Protein AF-A0A2K3JTA3-F1 (afdb_monomer_lite)

InterPro domains:
  IPR001944 Glycoside hydrolase, family 35 [PTHR23421] (8-115)
  IPR008979 Galactose-binding-like domain superfamily [SSF49785] (2-108)
  IPR048913 Beta-galactosidase, galactose-binding domain [PF21467] (1-81)

pLDDT: mean 90.56, std 17.49, range [34.66, 98.75]

Organism: Trifolium pratense (NCBI:txid57577)

Structure (mmCIF, N/CA/C/O backbone):
data_AF-A0A2K3JTA3-F1
#
_entry.id   AF-A0A2K3JTA3-F1
#
loop_
_atom_site.group_PDB
_atom_site.id
_atom_site.type_symbol
_atom_site.label_atom_id
_atom_site.label_alt_id
_atom_site.label_comp_id
_atom_site.label_asym_id
_atom_site.label_entity_id
_atom_site.label_seq_id
_atom_site.pdbx_PDB_ins_code
_atom_site.Cartn_x
_atom_site.Cartn_y
_atom_site.Cartn_z
_atom_site.occupancy
_atom_site.B_iso_or_equiv
_atom_site.auth_seq_id
_atom_site.auth_comp_id
_atom_site.auth_asym_id
_atom_site.auth_atom_id
_atom_site.pdbx_PDB_model_num
ATOM 1 N N . ALA A 1 1 ? -3.119 -4.837 16.949 1.00 93.38 1 ALA A N 1
ATOM 2 C CA . ALA A 1 1 ? -2.874 -3.510 17.560 1.00 93.38 1 ALA A CA 1
ATOM 3 C C . ALA A 1 1 ? -4.111 -2.636 17.387 1.00 93.38 1 ALA A C 1
ATOM 5 O O . ALA A 1 1 ? -4.857 -2.878 16.445 1.00 93.38 1 ALA A O 1
ATOM 6 N N . TYR A 1 2 ? -4.324 -1.647 18.257 1.00 97.81 2 TYR A N 1
ATOM 7 C CA . TYR A 1 2 ? -5.407 -0.670 18.107 1.00 97.81 2 TYR A CA 1
ATOM 8 C C . TYR A 1 2 ? -4.848 0.721 17.805 1.00 97.81 2 TYR A C 1
ATOM 10 O O . TYR A 1 2 ? -3.807 1.086 18.349 1.00 97.81 2 TYR A O 1
ATOM 18 N N . PHE A 1 3 ? -5.512 1.485 16.933 1.00 97.88 3 PHE A N 1
ATOM 19 C CA . PHE A 1 3 ? -5.071 2.830 16.547 1.00 97.88 3 PHE A CA 1
ATOM 20 C C . PHE A 1 3 ? -6.238 3.783 16.249 1.00 97.88 3 PHE A C 1
ATOM 22 O O . PHE A 1 3 ? -7.348 3.365 15.905 1.00 97.88 3 PHE A O 1
ATOM 29 N N . ASN A 1 4 ? -5.971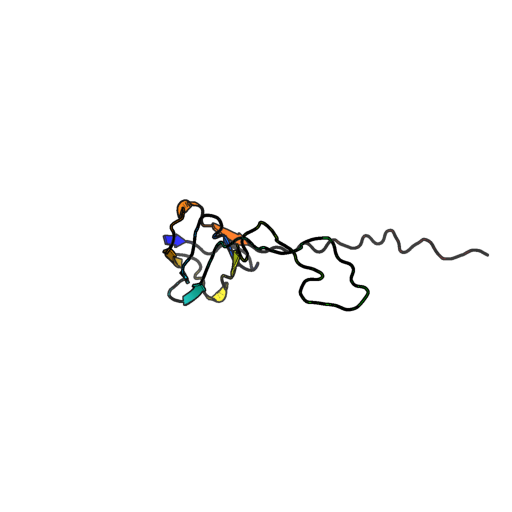 5.086 16.352 1.00 98.38 4 ASN A N 1
ATOM 30 C CA . ASN A 1 4 ? -6.915 6.140 15.977 1.00 98.38 4 ASN A CA 1
ATOM 31 C C . ASN A 1 4 ? -6.701 6.554 14.519 1.00 98.38 4 ASN A C 1
ATOM 33 O O . ASN A 1 4 ? -5.569 6.550 14.031 1.00 98.38 4 ASN A O 1
ATOM 37 N N . ALA A 1 5 ? -7.778 6.911 13.820 1.00 98.31 5 ALA A N 1
ATOM 38 C CA . ALA A 1 5 ? -7.668 7.352 12.437 1.00 98.31 5 ALA A CA 1
ATOM 39 C C . ALA A 1 5 ? -6.880 8.675 12.356 1.00 98.31 5 ALA A C 1
ATOM 41 O O . ALA A 1 5 ? -7.161 9.597 13.124 1.00 98.31 5 ALA A O 1
ATOM 42 N N . PRO A 1 6 ? -5.919 8.816 11.425 1.00 97.75 6 PRO A N 1
ATOM 43 C CA . PRO A 1 6 ? -5.261 10.094 11.200 1.00 97.75 6 PRO A CA 1
ATOM 44 C C . PRO A 1 6 ? -6.256 11.139 10.695 1.00 97.75 6 PRO A C 1
ATOM 46 O O . PRO A 1 6 ? -7.069 10.851 9.812 1.00 97.75 6 PRO A O 1
ATOM 49 N N . ASN A 1 7 ? -6.119 12.374 11.172 1.00 96.88 7 ASN A N 1
ATOM 50 C CA . ASN A 1 7 ? -6.902 13.515 10.692 1.00 96.88 7 ASN A CA 1
ATOM 51 C C . ASN A 1 7 ? -6.727 13.749 9.177 1.00 96.88 7 ASN A C 1
ATOM 53 O O . ASN A 1 7 ? -5.777 13.253 8.560 1.00 96.88 7 ASN A O 1
ATOM 57 N N . GLY A 1 8 ? -7.599 14.565 8.584 1.00 96.12 8 GLY A N 1
ATOM 58 C CA . GLY A 1 8 ? -7.539 14.956 7.170 1.00 96.12 8 GLY A CA 1
ATOM 59 C C . GLY A 1 8 ? -8.239 13.980 6.221 1.00 96.12 8 GLY A C 1
ATOM 60 O O . GLY A 1 8 ? -8.874 13.019 6.650 1.00 96.12 8 GLY A O 1
ATOM 61 N N . ILE A 1 9 ? -8.127 14.249 4.919 1.00 96.06 9 ILE A N 1
ATOM 62 C CA . ILE A 1 9 ? -8.829 13.517 3.848 1.00 96.06 9 ILE A CA 1
ATOM 63 C C . ILE A 1 9 ? -7.880 12.778 2.898 1.00 96.06 9 ILE A C 1
ATOM 65 O O . ILE A 1 9 ? -8.325 12.065 2.003 1.00 96.06 9 ILE A O 1
ATOM 69 N N . GLU A 1 10 ? -6.568 12.921 3.086 1.00 97.81 10 GLU A N 1
ATOM 70 C CA . GLU A 1 10 ? -5.557 12.378 2.178 1.00 97.81 10 GLU A CA 1
ATOM 71 C C . GLU A 1 10 ? -5.596 10.845 2.178 1.00 97.81 10 GLU A C 1
ATOM 73 O O . GLU A 1 10 ? -5.767 10.263 3.255 1.00 97.81 10 GLU A O 1
ATOM 78 N N . PRO A 1 11 ? -5.410 10.161 1.035 1.00 98.31 11 PRO A N 1
ATOM 79 C CA . PRO A 1 11 ? -5.395 8.703 1.000 1.00 98.31 11 PRO A CA 1
ATOM 80 C C . PRO A 1 11 ? -4.358 8.122 1.963 1.00 98.31 11 PRO A C 1
ATOM 82 O O . PRO A 1 11 ? -3.264 8.668 2.119 1.00 98.31 11 PRO A O 1
ATOM 85 N N . LEU A 1 12 ? -4.701 6.997 2.587 1.00 98.56 12 LEU A N 1
ATOM 86 C CA . LEU A 1 12 ? -3.847 6.331 3.563 1.00 98.56 12 LEU A CA 1
ATOM 87 C C . LEU A 1 12 ? -3.239 5.054 2.987 1.00 98.56 12 LEU A C 1
ATOM 89 O O . LEU A 1 12 ? -3.805 4.413 2.092 1.00 98.56 12 LEU A O 1
ATOM 93 N N . ALA A 1 13 ? -2.087 4.677 3.530 1.00 98.62 13 ALA A N 1
ATOM 94 C CA . ALA A 1 13 ? -1.482 3.375 3.311 1.00 98.62 13 ALA A CA 1
ATOM 95 C C . ALA A 1 13 ? -0.682 2.922 4.537 1.00 98.62 13 ALA A C 1
ATOM 97 O O . ALA A 1 13 ? -0.185 3.752 5.294 1.00 98.62 13 ALA A O 1
ATOM 98 N N . LEU A 1 14 ? -0.531 1.613 4.716 1.00 98.38 14 LEU A N 1
ATOM 99 C CA . LEU A 1 14 ? 0.426 1.030 5.651 1.00 98.38 14 LEU A CA 1
ATOM 100 C C . LEU A 1 14 ? 1.799 0.939 4.986 1.00 98.38 14 LEU A C 1
ATOM 102 O O . LEU A 1 14 ? 1.916 0.369 3.902 1.00 98.38 14 LEU A O 1
ATOM 106 N N . ASP A 1 15 ? 2.826 1.477 5.635 1.00 98.38 15 ASP A N 1
ATOM 107 C CA . ASP A 1 15 ? 4.221 1.198 5.313 1.00 98.38 15 ASP A CA 1
ATOM 108 C C . ASP A 1 15 ? 4.627 -0.123 5.971 1.00 98.38 15 ASP A C 1
ATOM 110 O O . ASP A 1 15 ? 4.723 -0.218 7.196 1.00 98.38 15 ASP A O 1
ATOM 114 N N . MET A 1 16 ? 4.845 -1.140 5.138 1.00 98.19 16 MET A N 1
ATOM 115 C CA . MET A 1 16 ? 5.195 -2.496 5.567 1.00 98.19 16 MET A CA 1
ATOM 116 C C . MET A 1 16 ? 6.679 -2.813 5.324 1.00 98.19 16 MET A C 1
ATOM 118 O O . MET A 1 16 ? 7.063 -3.977 5.348 1.00 98.19 16 MET A O 1
ATOM 122 N N . SER A 1 17 ? 7.528 -1.802 5.093 1.00 97.38 17 SER A N 1
ATOM 123 C CA . SER A 1 17 ? 8.959 -1.987 4.772 1.00 97.38 17 SER A CA 1
ATOM 124 C C . SER A 1 17 ? 9.777 -2.742 5.823 1.00 97.38 17 SER A C 1
ATOM 126 O O . SER A 1 17 ? 10.854 -3.239 5.505 1.00 97.38 17 SER A O 1
ATOM 128 N N . SER A 1 18 ? 9.295 -2.834 7.063 1.00 97.69 18 SER A N 1
ATOM 129 C CA . SER A 1 18 ? 9.931 -3.606 8.135 1.00 97.69 18 SER A CA 1
ATOM 130 C C . SER A 1 18 ? 9.481 -5.067 8.219 1.00 97.69 18 SER A C 1
ATOM 132 O O . SER A 1 18 ? 9.905 -5.771 9.137 1.00 97.69 18 SER A O 1
ATOM 134 N N . MET A 1 19 ? 8.600 -5.500 7.319 1.00 98.38 19 MET A N 1
ATOM 135 C CA . MET A 1 19 ? 7.932 -6.801 7.336 1.00 98.38 19 MET A CA 1
ATOM 136 C C . MET A 1 19 ? 8.416 -7.691 6.180 1.00 98.38 19 MET A C 1
ATOM 138 O O . MET A 1 19 ? 9.177 -7.246 5.324 1.00 98.38 19 MET A O 1
ATOM 142 N N . GLY A 1 20 ? 8.000 -8.956 6.155 1.00 98.25 20 GLY A N 1
ATOM 143 C CA . GLY A 1 20 ? 8.402 -9.938 5.148 1.00 98.25 20 GLY A CA 1
ATOM 144 C C . GLY A 1 20 ? 7.309 -10.186 4.112 1.00 98.25 20 GLY A C 1
ATOM 145 O O . GLY A 1 20 ? 7.276 -9.570 3.041 1.00 98.25 20 GLY A O 1
ATOM 146 N N . LYS A 1 21 ? 6.408 -11.118 4.421 1.00 98.62 21 LYS A N 1
ATOM 147 C CA . LYS A 1 21 ? 5.299 -11.545 3.555 1.00 98.62 21 LYS A CA 1
ATOM 148 C C . LYS A 1 21 ? 4.111 -11.921 4.414 1.00 98.62 21 LYS A C 1
ATOM 150 O O . LYS A 1 21 ? 4.281 -12.529 5.461 1.00 98.62 21 LYS A O 1
ATOM 155 N N . GLY A 1 22 ? 2.904 -11.650 3.944 1.00 98.50 22 GLY A N 1
ATOM 156 C CA . GLY A 1 22 ? 1.731 -12.137 4.645 1.00 98.50 22 GLY A CA 1
ATOM 157 C C . GLY A 1 22 ? 0.453 -11.441 4.236 1.00 98.50 22 GLY A C 1
ATOM 158 O O . GLY A 1 22 ? 0.254 -11.128 3.062 1.00 98.50 22 GLY A O 1
ATOM 159 N N . GLN A 1 23 ? -0.434 -11.231 5.204 1.00 98.75 23 GLN A N 1
ATOM 160 C CA . GLN A 1 23 ? -1.752 -10.638 4.995 1.00 98.75 23 GLN A CA 1
ATOM 161 C C . GLN A 1 23 ? -2.081 -9.630 6.093 1.00 98.75 23 GLN A C 1
ATOM 163 O O . GLN A 1 23 ? -1.647 -9.775 7.237 1.00 98.75 23 GLN A O 1
ATOM 168 N N . VAL A 1 24 ? -2.858 -8.608 5.734 1.00 98.56 24 VAL A N 1
ATOM 169 C CA . VAL A 1 24 ? -3.264 -7.547 6.661 1.00 98.56 24 VAL A CA 1
ATOM 170 C C . VAL A 1 24 ? -4.773 -7.350 6.635 1.00 98.56 24 VAL A C 1
ATOM 172 O O . VAL A 1 24 ? -5.400 -7.378 5.573 1.00 98.56 24 VAL A O 1
ATOM 175 N N . TRP A 1 25 ? -5.340 -7.089 7.811 1.00 98.75 25 TRP A N 1
ATOM 176 C CA . TRP A 1 25 ? -6.737 -6.719 7.994 1.00 98.75 25 TRP A CA 1
ATOM 177 C C . TRP A 1 25 ? -6.867 -5.477 8.865 1.00 98.75 25 TRP A C 1
ATOM 179 O O . TRP A 1 25 ? -6.131 -5.303 9.840 1.00 98.75 25 TRP A O 1
ATOM 189 N N . ILE A 1 26 ? -7.863 -4.654 8.548 1.00 98.62 26 ILE A N 1
ATOM 190 C CA . ILE A 1 26 ? -8.303 -3.540 9.385 1.00 98.62 26 ILE A CA 1
ATOM 191 C C . ILE A 1 26 ? -9.793 -3.706 9.658 1.00 98.62 26 ILE A C 1
ATOM 193 O O . ILE A 1 26 ? -10.584 -3.830 8.728 1.00 98.62 26 ILE A O 1
ATOM 197 N N . ASN A 1 27 ? -10.182 -3.716 10.935 1.00 98.50 27 ASN A N 1
ATOM 198 C CA . ASN A 1 27 ? -11.578 -3.867 11.362 1.00 98.50 27 ASN A CA 1
ATOM 199 C C . ASN A 1 27 ? -12.279 -5.092 10.732 1.00 98.50 27 ASN A C 1
ATOM 201 O O . ASN A 1 27 ? -13.445 -5.023 10.352 1.00 98.50 27 ASN A O 1
ATOM 205 N N . GLY A 1 28 ? -11.550 -6.204 10.587 1.00 98.31 28 GLY A N 1
ATOM 206 C CA . GLY A 1 28 ? -12.040 -7.439 9.959 1.00 98.31 28 GLY A CA 1
ATOM 207 C C . GLY A 1 28 ? -12.045 -7.430 8.425 1.00 98.31 28 GLY A C 1
ATOM 208 O O . GLY A 1 28 ? -12.231 -8.481 7.819 1.00 98.31 28 GLY A O 1
ATOM 209 N N . GLN A 1 29 ? -11.787 -6.290 7.780 1.00 98.56 29 GLN A N 1
ATOM 210 C CA . GLN A 1 29 ? -11.724 -6.180 6.323 1.00 98.56 29 GLN A CA 1
ATOM 211 C C . GLN A 1 29 ? -10.302 -6.436 5.827 1.00 98.56 29 GLN A C 1
ATOM 213 O O . GLN A 1 29 ? -9.341 -5.872 6.355 1.00 98.56 29 GLN A O 1
ATOM 218 N N . SER A 1 30 ? -10.158 -7.302 4.822 1.00 98.38 30 SER A N 1
ATOM 219 C CA . SER A 1 30 ? -8.846 -7.648 4.272 1.00 98.38 30 SER A CA 1
ATOM 220 C C . SER A 1 30 ? -8.309 -6.521 3.392 1.00 98.38 30 SER A C 1
ATOM 222 O O . SER A 1 30 ? -8.943 -6.139 2.412 1.00 98.38 30 SER A O 1
ATOM 224 N N . ILE A 1 31 ? -7.119 -6.020 3.727 1.00 98.00 31 ILE A N 1
ATOM 225 C CA . ILE A 1 31 ? -6.335 -5.109 2.876 1.00 98.00 31 ILE A CA 1
ATOM 226 C C . ILE A 1 31 ? -5.665 -5.895 1.739 1.00 98.00 31 ILE A C 1
ATOM 228 O O . ILE A 1 31 ? -5.413 -5.356 0.663 1.00 98.00 31 ILE A O 1
ATOM 232 N N . GLY A 1 32 ? -5.404 -7.184 1.971 1.00 98.12 32 GLY A N 1
ATOM 233 C CA . GLY A 1 32 ? -4.831 -8.110 1.003 1.00 98.12 32 GLY A CA 1
ATOM 234 C C . GLY A 1 32 ? -3.467 -8.653 1.419 1.00 98.12 32 GLY A C 1
ATOM 235 O O . GLY A 1 32 ? -3.041 -8.546 2.573 1.00 98.12 32 GLY A O 1
ATOM 236 N N . ARG A 1 33 ? -2.793 -9.279 0.447 1.00 98.50 33 ARG A N 1
ATOM 237 C CA . ARG A 1 33 ? -1.454 -9.853 0.619 1.00 98.50 33 ARG A CA 1
ATOM 238 C C . ARG A 1 33 ? -0.385 -8.772 0.505 1.00 98.50 33 ARG A C 1
ATOM 240 O O . ARG A 1 33 ? -0.435 -7.966 -0.422 1.00 98.50 33 ARG A O 1
ATOM 247 N N . TYR A 1 34 ? 0.609 -8.820 1.386 1.00 98.25 34 TYR A N 1
ATOM 248 C CA . TYR A 1 34 ? 1.838 -8.041 1.260 1.00 98.25 34 TYR A CA 1
ATOM 249 C C . TYR A 1 34 ? 3.049 -8.935 1.027 1.00 98.25 34 TYR A C 1
ATOM 251 O O . TYR A 1 34 ? 3.066 -10.094 1.444 1.00 98.25 34 TYR A O 1
ATOM 259 N N . TRP A 1 35 ? 4.065 -8.385 0.362 1.00 98.06 35 TRP A N 1
ATOM 260 C CA . TRP A 1 35 ? 5.335 -9.062 0.149 1.00 98.06 35 TRP A CA 1
ATOM 261 C C . TRP A 1 35 ? 6.454 -8.072 -0.195 1.00 98.06 35 TRP A C 1
ATOM 263 O O . TRP A 1 35 ? 6.424 -7.427 -1.241 1.00 98.06 35 TRP A O 1
ATOM 273 N N . MET A 1 36 ? 7.473 -7.986 0.662 1.00 97.25 36 MET A N 1
ATOM 274 C CA . MET A 1 36 ? 8.636 -7.104 0.497 1.00 97.25 36 MET A CA 1
ATOM 275 C C . MET A 1 36 ? 9.707 -7.673 -0.457 1.00 97.25 36 MET A C 1
ATOM 277 O O . MET A 1 36 ? 10.904 -7.557 -0.204 1.00 97.25 36 MET A O 1
ATOM 281 N N . VAL A 1 37 ? 9.310 -8.298 -1.574 1.00 97.06 37 VAL A N 1
ATOM 282 C CA . VAL A 1 37 ? 10.276 -8.727 -2.608 1.00 97.06 37 VAL A CA 1
ATOM 283 C C . VAL A 1 37 ? 10.817 -7.508 -3.326 1.00 97.06 37 VAL A C 1
ATOM 285 O O . VAL A 1 37 ? 10.044 -6.641 -3.720 1.00 97.06 37 VAL A O 1
ATOM 288 N N . TYR A 1 38 ? 12.125 -7.469 -3.556 1.00 96.62 38 TYR A N 1
ATOM 289 C CA . TYR A 1 38 ? 12.781 -6.374 -4.258 1.00 96.62 38 TYR A CA 1
ATOM 290 C C . TYR A 1 38 ? 12.580 -6.486 -5.772 1.00 96.62 38 TYR A C 1
ATOM 292 O O . TYR A 1 38 ? 12.799 -7.544 -6.368 1.00 96.62 38 TYR A O 1
ATOM 300 N N . ALA A 1 39 ? 12.174 -5.383 -6.398 1.00 96.75 39 ALA A N 1
ATOM 301 C CA . ALA A 1 39 ? 11.941 -5.311 -7.829 1.00 96.75 39 ALA A CA 1
ATOM 302 C C . ALA A 1 39 ? 13.259 -5.446 -8.600 1.00 96.75 39 ALA A C 1
ATOM 304 O O . ALA A 1 39 ? 14.236 -4.736 -8.342 1.00 96.75 39 ALA A O 1
ATOM 305 N N . LYS A 1 40 ? 13.257 -6.352 -9.578 1.00 95.69 40 LYS A N 1
ATOM 306 C CA . LYS A 1 40 ? 14.333 -6.545 -10.552 1.00 95.69 40 LYS A CA 1
ATOM 307 C C . LYS A 1 40 ? 13.866 -6.024 -11.906 1.00 95.69 40 LYS A C 1
ATOM 309 O O . LYS A 1 40 ? 12.693 -6.165 -12.245 1.00 95.69 40 LYS A O 1
ATOM 314 N N . GLY A 1 41 ? 14.776 -5.455 -12.684 1.00 93.81 41 GLY A N 1
ATOM 315 C CA . GLY A 1 41 ? 14.460 -4.914 -14.001 1.00 93.81 41 GLY A CA 1
ATOM 316 C C . GLY A 1 41 ? 15.496 -3.901 -14.456 1.00 93.81 41 GLY A C 1
ATOM 317 O O . GLY A 1 41 ? 16.576 -3.803 -13.873 1.00 93.81 41 GLY A O 1
ATOM 318 N N . ASN A 1 42 ? 15.139 -3.141 -15.487 1.00 93.88 42 ASN A N 1
ATOM 319 C CA . ASN A 1 42 ? 15.944 -2.037 -15.982 1.00 93.88 42 ASN A CA 1
ATOM 320 C C . ASN A 1 42 ? 15.178 -0.728 -15.765 1.00 93.88 42 ASN A C 1
ATOM 322 O O . ASN A 1 42 ? 14.266 -0.407 -16.520 1.00 93.88 42 ASN A O 1
ATOM 326 N N . CYS A 1 43 ? 15.564 0.016 -14.730 1.00 94.81 43 CYS A N 1
ATOM 327 C CA . CYS A 1 43 ? 14.951 1.295 -14.375 1.00 94.81 43 CYS A CA 1
ATOM 328 C C . CYS A 1 43 ? 15.795 2.493 -14.830 1.00 94.81 43 CYS A C 1
ATOM 330 O O . CYS A 1 43 ? 15.972 3.456 -14.084 1.00 94.81 43 CYS A O 1
ATOM 332 N N . ASN A 1 44 ? 16.349 2.420 -16.040 1.00 91.12 44 ASN A N 1
ATOM 333 C CA . ASN A 1 44 ? 16.976 3.569 -16.683 1.00 91.12 44 ASN A CA 1
ATOM 334 C C . ASN A 1 44 ? 15.928 4.640 -17.033 1.00 91.12 44 ASN A C 1
ATOM 336 O O . ASN A 1 44 ? 14.738 4.352 -17.178 1.00 91.12 44 ASN A O 1
ATOM 340 N N . GLY A 1 45 ? 16.380 5.885 -17.208 1.00 92.00 45 GLY A N 1
ATOM 341 C CA . GLY A 1 45 ? 15.527 6.958 -17.716 1.00 92.00 45 GLY A CA 1
ATOM 342 C C . GLY A 1 45 ? 14.923 6.596 -19.076 1.00 92.00 45 GLY A C 1
ATOM 343 O O . GLY A 1 45 ? 15.558 5.929 -19.893 1.00 92.00 45 GLY A O 1
ATOM 344 N N . CYS A 1 46 ? 13.693 7.042 -19.323 1.00 95.31 46 CYS A N 1
ATOM 345 C CA . CYS A 1 46 ? 12.989 6.775 -20.570 1.00 95.31 46 CYS A CA 1
ATOM 346 C C . CYS A 1 46 ? 12.439 8.063 -21.196 1.00 95.31 46 CYS A C 1
ATOM 348 O O . CYS A 1 46 ? 12.245 9.069 -20.516 1.00 95.31 46 CYS A O 1
ATOM 350 N N . ASN A 1 47 ? 12.169 8.014 -22.501 1.00 95.25 47 ASN A N 1
ATOM 351 C CA . ASN A 1 47 ? 11.535 9.095 -23.255 1.00 95.25 47 ASN A CA 1
ATOM 352 C C . ASN A 1 47 ? 10.134 8.661 -23.726 1.00 95.25 47 ASN A C 1
ATOM 354 O O . ASN A 1 47 ? 9.918 7.490 -24.060 1.00 95.25 47 ASN A O 1
ATOM 358 N N . TYR A 1 48 ? 9.192 9.608 -23.764 1.00 96.50 48 TYR A N 1
ATOM 359 C CA . TYR A 1 48 ? 7.828 9.389 -24.245 1.00 96.50 48 TYR A CA 1
ATOM 360 C C . TYR A 1 48 ? 7.778 8.978 -25.729 1.00 96.50 48 TYR A C 1
ATOM 362 O O . TYR A 1 48 ? 6.953 8.145 -26.098 1.00 96.50 48 TYR A O 1
ATOM 370 N N . ALA A 1 49 ? 8.680 9.494 -26.570 1.00 97.00 49 ALA A N 1
ATOM 371 C CA . ALA A 1 49 ? 8.699 9.250 -28.009 1.00 97.00 49 ALA A CA 1
ATOM 372 C C . ALA A 1 49 ? 9.072 7.797 -28.375 1.00 97.00 49 ALA A C 1
ATOM 374 O O . ALA A 1 49 ? 9.865 7.143 -27.691 1.00 97.00 49 ALA A O 1
ATOM 375 N N . GLY A 1 50 ? 8.523 7.301 -29.490 1.00 95.56 50 GLY A N 1
ATOM 376 C CA . GLY A 1 50 ? 8.793 5.968 -30.047 1.00 95.56 50 GLY A CA 1
ATOM 377 C C . GLY A 1 50 ? 7.987 4.826 -29.413 1.00 95.56 50 GLY A C 1
ATOM 378 O O . GLY A 1 50 ? 7.395 4.976 -28.343 1.00 95.56 50 GLY A O 1
ATOM 379 N N . THR A 1 51 ? 7.986 3.658 -30.066 1.00 96.69 51 THR A N 1
ATOM 380 C CA . THR A 1 51 ? 7.168 2.493 -29.685 1.00 96.69 51 THR A CA 1
ATOM 381 C C . THR A 1 51 ? 7.355 2.097 -28.222 1.00 96.69 51 THR A C 1
ATOM 383 O O . THR A 1 51 ? 8.475 1.945 -27.728 1.00 96.69 51 THR A O 1
ATOM 386 N N . TYR A 1 52 ? 6.241 1.914 -27.517 1.00 96.56 52 TYR A N 1
ATOM 387 C CA . TYR A 1 52 ? 6.237 1.496 -26.123 1.00 96.56 52 TYR A CA 1
ATOM 388 C C . TYR A 1 52 ? 6.320 -0.029 -25.986 1.00 96.56 52 TYR A C 1
ATOM 390 O O . TYR A 1 52 ? 5.694 -0.781 -26.732 1.00 96.56 52 TYR A O 1
ATOM 398 N N . ARG A 1 53 ? 7.070 -0.480 -24.978 1.00 94.81 53 ARG A N 1
ATOM 399 C CA . ARG A 1 53 ? 7.032 -1.843 -24.438 1.00 94.81 53 ARG A CA 1
ATOM 400 C C . ARG A 1 53 ? 6.985 -1.743 -22.919 1.00 94.81 53 ARG A C 1
ATOM 402 O O . ARG A 1 53 ? 7.515 -0.787 -22.360 1.00 94.81 53 ARG A O 1
ATOM 409 N N . GLN A 1 54 ? 6.423 -2.750 -22.255 1.00 95.25 54 GLN A N 1
ATOM 410 C CA . GLN A 1 54 ? 6.241 -2.762 -20.796 1.00 95.25 54 GLN A CA 1
ATOM 411 C C . GLN A 1 54 ? 7.530 -2.449 -20.010 1.00 95.25 54 GLN A C 1
ATOM 413 O O . GLN A 1 54 ? 7.483 -1.784 -18.980 1.00 95.25 54 GLN A O 1
ATOM 418 N N . ALA A 1 55 ? 8.690 -2.883 -20.511 1.00 94.44 55 ALA A N 1
ATOM 419 C CA . ALA A 1 55 ? 9.983 -2.656 -19.866 1.00 94.44 55 ALA A CA 1
ATOM 420 C C . ALA A 1 55 ? 10.603 -1.263 -20.126 1.00 94.44 55 ALA A C 1
ATOM 422 O O . ALA A 1 55 ? 11.640 -0.958 -19.552 1.00 94.44 55 ALA A O 1
ATOM 423 N N . LYS A 1 56 ? 10.012 -0.416 -20.984 1.00 95.31 56 LYS A N 1
ATOM 424 C CA . LYS A 1 56 ? 10.629 0.845 -21.449 1.00 95.31 56 LYS A CA 1
ATOM 425 C C . LYS A 1 56 ? 10.824 1.873 -20.332 1.00 95.31 56 LYS A C 1
ATOM 427 O O . LYS A 1 56 ? 11.815 2.587 -20.339 1.00 95.31 56 LYS A O 1
ATOM 432 N N . CYS A 1 57 ? 9.860 1.972 -19.421 1.00 96.19 57 CYS A N 1
ATOM 433 C CA . CYS A 1 57 ? 9.794 3.015 -18.395 1.00 96.19 57 CYS A CA 1
ATOM 434 C C . CYS A 1 57 ? 9.540 2.399 -17.014 1.00 96.19 57 CYS A C 1
ATOM 436 O O . CYS A 1 57 ? 8.560 2.733 -16.347 1.00 96.19 57 CYS A O 1
ATOM 438 N N . GLN A 1 58 ? 10.365 1.431 -16.613 1.00 96.00 58 GLN A N 1
ATOM 439 C CA . GLN A 1 58 ? 10.259 0.835 -15.282 1.00 96.00 58 GLN A CA 1
ATOM 440 C C . GLN A 1 58 ? 10.848 1.776 -14.228 1.00 96.00 58 GLN A C 1
ATOM 442 O O . GLN A 1 58 ? 11.814 2.490 -14.481 1.00 96.00 58 GLN A O 1
ATOM 447 N N . ILE A 1 59 ? 10.274 1.754 -13.028 1.00 96.00 59 ILE A N 1
ATOM 448 C CA . ILE A 1 59 ? 10.755 2.507 -11.867 1.00 96.00 59 ILE A CA 1
ATOM 449 C C . ILE A 1 59 ? 10.783 1.596 -10.638 1.00 96.00 59 ILE A C 1
ATOM 451 O O . ILE A 1 59 ? 10.113 0.566 -10.607 1.00 96.00 59 ILE A O 1
ATOM 455 N N . GLY A 1 60 ? 11.547 1.984 -9.615 1.00 94.94 60 GLY A N 1
ATOM 456 C CA . GLY A 1 60 ? 11.562 1.283 -8.326 1.00 94.94 60 GLY A CA 1
ATOM 457 C C . GLY A 1 60 ? 12.438 0.026 -8.265 1.00 94.94 60 GLY A C 1
ATOM 458 O O . GLY A 1 60 ? 12.298 -0.756 -7.329 1.00 94.94 60 GLY A O 1
ATOM 459 N N . CYS A 1 61 ? 13.351 -0.186 -9.217 1.00 96.69 61 CYS A N 1
ATOM 460 C CA . CYS A 1 61 ? 14.334 -1.272 -9.143 1.00 96.69 61 CYS A CA 1
ATOM 461 C C . CYS A 1 61 ? 15.174 -1.163 -7.860 1.00 96.69 61 CYS A C 1
ATOM 463 O O . CYS A 1 61 ? 15.542 -0.066 -7.440 1.00 96.69 61 CYS A O 1
ATOM 465 N N . GLY A 1 62 ? 15.479 -2.302 -7.233 1.00 96.69 62 GLY A N 1
ATOM 466 C CA . GLY A 1 62 ? 16.220 -2.336 -5.967 1.00 96.69 62 GLY A CA 1
ATOM 467 C C . GLY A 1 62 ? 15.423 -1.846 -4.751 1.00 96.69 62 GLY A C 1
ATOM 468 O O . GLY A 1 62 ? 15.991 -1.715 -3.672 1.00 96.69 62 GLY A O 1
ATOM 469 N N . GLN A 1 63 ? 14.121 -1.594 -4.905 1.00 96.94 63 GLN A N 1
ATOM 470 C CA . GLN A 1 63 ? 13.184 -1.310 -3.817 1.00 96.94 63 GLN A CA 1
ATOM 471 C C . GLN A 1 63 ? 12.147 -2.434 -3.713 1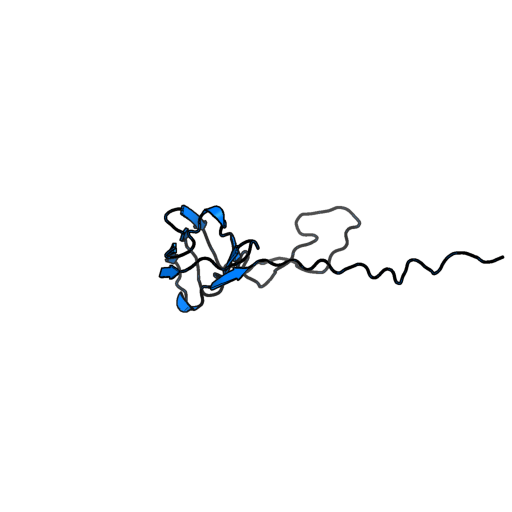.00 96.94 63 GLN A C 1
ATOM 473 O O . GLN A 1 63 ? 11.971 -3.181 -4.681 1.00 96.94 63 GLN A O 1
ATOM 478 N N . PRO A 1 64 ? 11.425 -2.567 -2.585 1.00 97.06 64 PRO A N 1
ATOM 479 C CA . PRO A 1 64 ? 10.278 -3.462 -2.511 1.00 97.06 64 PRO A CA 1
ATOM 480 C C . PRO A 1 64 ? 9.283 -3.186 -3.648 1.00 97.06 64 PRO A C 1
ATOM 482 O O . PRO A 1 64 ? 8.879 -2.044 -3.862 1.00 97.06 64 PRO A O 1
ATOM 485 N N . THR A 1 65 ? 8.876 -4.242 -4.353 1.00 96.81 65 THR A N 1
ATOM 486 C CA . THR A 1 65 ? 7.893 -4.233 -5.454 1.00 96.81 65 THR A CA 1
ATOM 487 C C . THR A 1 65 ? 6.612 -3.498 -5.076 1.00 96.81 65 THR A C 1
ATOM 489 O O . THR A 1 65 ? 6.032 -2.796 -5.900 1.00 96.81 65 THR A O 1
ATOM 492 N N . GLN A 1 66 ? 6.210 -3.602 -3.810 1.00 98.06 66 GLN A N 1
ATOM 493 C CA . GLN A 1 66 ? 5.198 -2.759 -3.204 1.00 98.06 66 GLN A CA 1
ATOM 494 C C . GLN A 1 66 ? 5.536 -2.561 -1.728 1.00 98.06 66 GLN A C 1
ATOM 496 O O . GLN A 1 66 ? 5.526 -3.517 -0.969 1.00 98.06 66 GLN A O 1
ATOM 501 N N . ARG A 1 67 ? 5.821 -1.322 -1.315 1.00 97.56 67 ARG A N 1
ATOM 502 C CA . ARG A 1 67 ? 6.076 -0.969 0.096 1.00 97.56 67 ARG A CA 1
ATOM 503 C C . ARG A 1 67 ? 4.809 -0.556 0.847 1.00 97.56 67 ARG A C 1
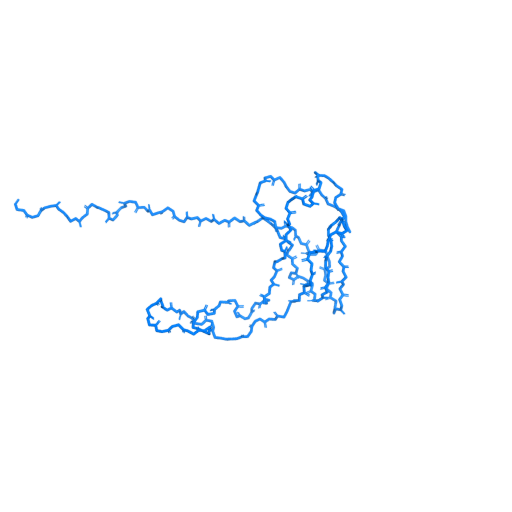ATOM 505 O O . ARG A 1 67 ? 4.659 -0.860 2.030 1.00 97.56 67 ARG A O 1
ATOM 512 N N . TRP A 1 68 ? 3.926 0.164 0.156 1.00 98.44 68 TRP A N 1
ATOM 513 C CA . TRP A 1 68 ? 2.735 0.777 0.735 1.00 98.44 68 TRP A CA 1
ATOM 514 C C . TRP A 1 68 ? 1.465 0.027 0.332 1.00 98.44 68 TRP A C 1
ATOM 516 O O . TRP A 1 68 ? 1.217 -0.202 -0.856 1.00 98.44 68 TRP A O 1
ATOM 526 N N . TYR A 1 69 ? 0.637 -0.307 1.318 1.00 98.50 69 TYR A N 1
ATOM 527 C CA . TYR A 1 69 ? -0.632 -1.014 1.120 1.00 98.50 69 TYR A CA 1
ATOM 528 C C . TYR A 1 69 ? -1.793 -0.101 1.457 1.00 98.50 69 TYR A C 1
ATOM 530 O O . TYR A 1 69 ? -1.889 0.392 2.577 1.00 98.50 69 TYR A O 1
ATOM 538 N N . HIS A 1 70 ? -2.644 0.162 0.469 1.00 98.56 70 HIS A N 1
ATOM 539 C CA . HIS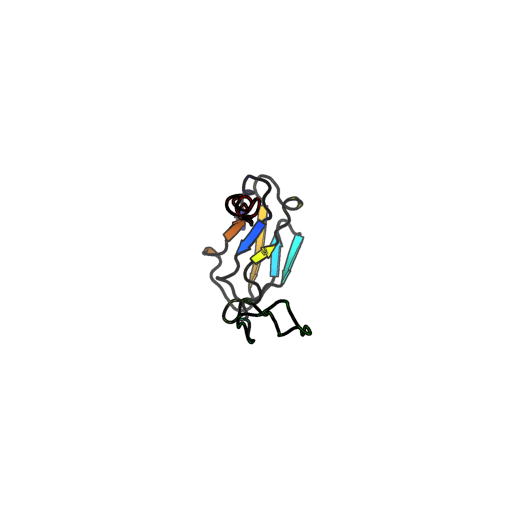 A 1 70 ? -3.713 1.143 0.584 1.00 98.56 70 HIS A CA 1
ATOM 540 C C . HIS A 1 70 ? -4.693 0.802 1.715 1.00 98.56 70 HIS A C 1
ATOM 542 O O . HIS A 1 70 ? -5.146 -0.331 1.825 1.00 98.56 70 HIS A O 1
ATOM 548 N N . VAL A 1 71 ? -5.042 1.810 2.519 1.00 98.62 71 VAL A N 1
ATOM 549 C CA . VAL A 1 71 ? -6.077 1.736 3.554 1.00 98.62 71 VAL A CA 1
ATOM 550 C C . VAL A 1 71 ? -7.218 2.680 3.170 1.00 98.62 71 VAL A C 1
ATOM 552 O O . VAL A 1 71 ? -7.041 3.904 3.231 1.00 98.62 71 VAL A O 1
ATOM 555 N N . PRO A 1 72 ? -8.395 2.157 2.787 1.00 98.38 72 PRO A N 1
ATOM 556 C CA . PRO A 1 72 ? -9.561 2.988 2.521 1.00 98.38 72 PRO A CA 1
ATOM 557 C C . PRO A 1 72 ? -10.013 3.714 3.790 1.00 98.38 72 PRO A C 1
ATOM 559 O O . PRO A 1 72 ? -10.264 3.094 4.823 1.00 98.38 72 PRO A O 1
ATOM 562 N N . ARG A 1 73 ? -10.159 5.043 3.725 1.00 98.06 73 ARG A N 1
ATOM 563 C CA . ARG A 1 73 ? -10.607 5.834 4.886 1.00 98.06 73 ARG A CA 1
ATOM 564 C C . ARG A 1 73 ? -11.994 5.432 5.378 1.00 98.06 73 ARG A C 1
ATOM 566 O O . ARG A 1 73 ? -12.231 5.467 6.578 1.00 98.06 73 ARG A O 1
ATOM 573 N N . SER A 1 74 ? -12.874 5.008 4.475 1.00 98.19 74 SER A N 1
ATOM 574 C CA . SER A 1 74 ? -14.224 4.536 4.801 1.00 98.19 74 SER A CA 1
ATOM 575 C C . SER A 1 74 ? -14.246 3.276 5.672 1.00 98.19 74 SER A C 1
ATOM 577 O O . SER A 1 74 ? -15.284 2.958 6.243 1.00 98.19 74 SER A O 1
ATOM 579 N N . TRP A 1 75 ? -13.126 2.557 5.799 1.00 98.31 75 TRP A N 1
ATOM 580 C CA . TRP A 1 75 ? -13.018 1.387 6.675 1.00 98.31 75 TRP A CA 1
ATOM 581 C C . TRP A 1 75 ? -12.630 1.760 8.111 1.00 98.31 75 TRP A C 1
ATOM 583 O O . TRP A 1 75 ? -12.654 0.900 8.995 1.00 98.31 75 TRP A O 1
ATOM 593 N N . LEU A 1 76 ? -12.253 3.021 8.354 1.00 98.56 76 LEU A N 1
ATOM 594 C CA . LEU A 1 76 ? -11.780 3.499 9.646 1.00 98.56 76 LEU A CA 1
ATOM 595 C C . LEU A 1 76 ? -12.899 4.159 10.453 1.00 98.56 76 LEU A C 1
ATOM 597 O O . LEU A 1 76 ? -13.673 4.974 9.959 1.00 98.56 76 LEU A O 1
ATOM 601 N N . LYS A 1 77 ? -12.917 3.846 11.744 1.00 98.56 77 LYS A N 1
ATOM 602 C CA . LYS A 1 77 ? -13.623 4.586 12.791 1.00 98.56 77 LYS A CA 1
ATOM 603 C C . LYS A 1 77 ? -12.714 5.717 13.297 1.00 98.56 77 LYS A C 1
ATOM 605 O O . LYS A 1 77 ? -11.494 5.603 13.154 1.00 98.56 77 LYS A O 1
ATOM 610 N N . PRO A 1 78 ? -13.243 6.774 13.942 1.00 98.31 78 PRO A N 1
ATOM 611 C CA . PRO A 1 78 ? -12.402 7.833 14.509 1.00 98.31 78 PRO A CA 1
ATOM 612 C C . PRO A 1 78 ? -11.329 7.299 15.471 1.00 98.31 78 PRO A C 1
ATOM 614 O O . PRO A 1 78 ? -10.168 7.703 15.415 1.00 98.31 78 PRO A O 1
ATOM 617 N N . THR A 1 79 ? -11.694 6.327 16.305 1.00 98.50 79 THR A N 1
ATOM 618 C CA . THR A 1 79 ? -10.812 5.704 17.296 1.00 98.50 79 THR A CA 1
ATOM 619 C C . THR A 1 79 ? -10.974 4.186 17.310 1.00 98.50 79 THR A C 1
ATOM 621 O O . THR A 1 79 ? -11.920 3.640 16.738 1.00 98.50 79 THR A O 1
ATOM 624 N N . ASN A 1 80 ? -10.045 3.504 17.983 1.00 98.31 80 ASN A N 1
ATOM 625 C CA . ASN A 1 80 ? -10.124 2.072 18.283 1.00 98.31 80 ASN A CA 1
ATOM 626 C C . ASN A 1 80 ? -10.265 1.157 17.046 1.00 98.31 80 ASN A C 1
ATOM 628 O O . ASN A 1 80 ? -11.060 0.215 17.026 1.00 98.31 80 ASN A O 1
ATOM 632 N N . ASN A 1 81 ? -9.486 1.432 15.999 1.00 98.69 81 ASN A N 1
ATOM 633 C CA . ASN A 1 81 ? -9.397 0.571 14.822 1.00 98.69 81 ASN A CA 1
ATOM 634 C C . ASN A 1 81 ? -8.475 -0.610 15.098 1.00 98.69 81 ASN A C 1
ATOM 636 O 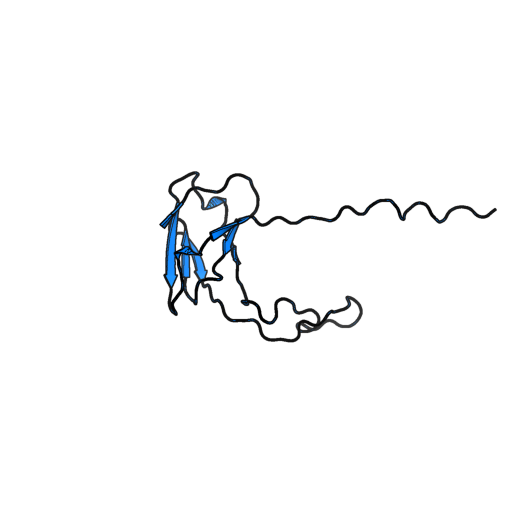O . ASN A 1 81 ? -7.341 -0.409 15.528 1.00 98.69 81 ASN A O 1
ATOM 640 N N . LEU A 1 82 ? -8.933 -1.825 14.809 1.00 98.75 82 LEU A N 1
ATOM 641 C CA . LEU A 1 82 ? -8.142 -3.038 14.977 1.00 98.75 82 LEU A CA 1
ATOM 642 C C . LEU A 1 82 ? -7.305 -3.299 13.721 1.00 98.75 82 LEU A C 1
ATOM 644 O O . LEU A 1 82 ? -7.863 -3.544 12.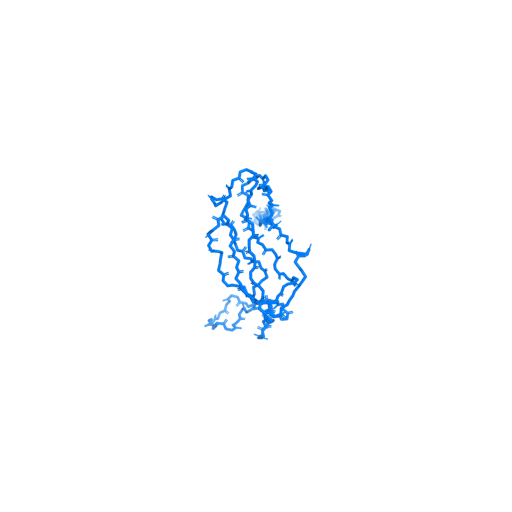655 1.00 98.75 82 LEU A O 1
ATOM 648 N N . LEU A 1 83 ? -5.981 -3.310 13.868 1.00 98.50 83 LEU A N 1
ATOM 649 C CA . LEU A 1 83 ? -5.024 -3.808 12.878 1.00 98.50 83 LEU A CA 1
ATOM 650 C C . LEU A 1 83 ? -4.590 -5.230 13.249 1.00 98.50 83 LEU A C 1
ATOM 652 O O . LEU A 1 83 ? -4.045 -5.448 14.340 1.00 98.50 83 LEU A O 1
ATOM 656 N N . VAL A 1 84 ? -4.779 -6.169 12.323 1.00 98.56 84 VAL A N 1
ATOM 657 C CA . VAL A 1 84 ? -4.284 -7.550 12.411 1.00 98.56 84 VAL A CA 1
ATOM 658 C C . VAL A 1 84 ? -3.316 -7.797 11.262 1.00 98.56 84 VAL A C 1
ATOM 660 O O . VAL A 1 84 ? -3.622 -7.482 10.113 1.00 98.56 84 VAL A O 1
ATOM 663 N N . VAL A 1 85 ? -2.156 -8.370 11.575 1.00 98.50 85 VAL A N 1
ATOM 664 C CA . VAL A 1 85 ? -1.124 -8.733 10.599 1.00 98.50 85 VAL A CA 1
ATOM 665 C C . VAL A 1 85 ? -0.764 -10.194 10.819 1.00 98.50 85 VAL A C 1
ATOM 667 O O . VAL A 1 85 ? -0.418 -10.582 11.933 1.00 98.50 85 VAL A O 1
ATOM 670 N N . PHE A 1 86 ? -0.848 -10.987 9.758 1.00 98.50 86 PHE A N 1
ATOM 671 C CA . PHE A 1 86 ? -0.242 -12.311 9.692 1.00 98.50 86 PHE A CA 1
ATOM 672 C C . PHE A 1 86 ? 1.076 -12.181 8.932 1.00 98.50 86 PHE A C 1
ATOM 674 O O . PHE A 1 86 ? 1.057 -11.706 7.799 1.00 98.50 86 PHE A O 1
ATOM 681 N N . GLU A 1 87 ? 2.185 -12.590 9.547 1.00 98.31 87 GLU A N 1
ATOM 682 C CA . GLU A 1 87 ? 3.540 -12.529 8.988 1.00 98.31 87 GLU A CA 1
ATOM 683 C C . GLU A 1 87 ? 4.095 -13.948 8.820 1.00 98.31 87 GLU A C 1
ATOM 685 O O . GLU A 1 87 ? 4.134 -14.721 9.773 1.00 98.31 87 GLU A O 1
ATOM 690 N N . GLU A 1 88 ? 4.519 -14.278 7.603 1.00 98.56 88 GLU A N 1
ATOM 691 C CA . GLU A 1 88 ? 4.940 -15.615 7.179 1.00 98.56 88 GLU A CA 1
ATOM 692 C C . GLU A 1 88 ? 6.458 -15.809 7.246 1.00 98.56 88 GLU A C 1
ATOM 694 O O . GLU A 1 88 ? 6.919 -16.915 7.509 1.00 98.56 88 GLU A O 1
ATOM 699 N N . LEU A 1 89 ? 7.242 -14.756 6.992 1.00 97.81 89 LEU A N 1
ATOM 700 C CA . LEU A 1 89 ? 8.704 -14.844 6.858 1.00 97.81 89 LEU A CA 1
ATOM 701 C C . LEU A 1 89 ? 9.460 -14.168 8.006 1.00 97.81 89 LEU A C 1
ATOM 703 O O . LEU A 1 89 ? 10.659 -14.385 8.169 1.00 97.81 89 LEU A O 1
ATOM 707 N N . GLY A 1 90 ? 8.763 -13.367 8.807 1.00 96.44 90 GLY A N 1
ATOM 708 C CA . GLY A 1 90 ? 9.327 -12.600 9.910 1.00 96.44 90 GLY A CA 1
ATOM 709 C C . GLY A 1 90 ? 9.507 -11.123 9.561 1.00 96.44 90 GLY A C 1
ATOM 710 O O . GLY A 1 90 ? 9.673 -10.733 8.407 1.00 96.44 90 GLY A O 1
ATOM 711 N N . GLY A 1 91 ? 9.449 -10.279 10.588 1.00 96.81 91 GLY A N 1
ATOM 712 C CA . GLY A 1 91 ? 9.488 -8.829 10.444 1.00 96.81 91 GLY A CA 1
ATOM 713 C C . GLY A 1 91 ? 9.467 -8.123 11.793 1.00 96.81 91 GLY A C 1
ATOM 714 O O . GLY A 1 91 ? 9.227 -8.743 12.829 1.00 96.81 91 GLY A O 1
ATOM 715 N N . ASN A 1 92 ? 9.715 -6.815 11.788 1.00 97.75 92 ASN A N 1
ATOM 716 C CA . ASN A 1 92 ? 9.616 -5.984 12.981 1.00 97.75 92 ASN A CA 1
ATOM 717 C C . ASN A 1 92 ? 8.293 -5.190 12.969 1.00 97.75 92 ASN A C 1
ATOM 719 O O . ASN A 1 92 ? 8.216 -4.157 12.289 1.00 97.75 92 ASN A O 1
ATOM 723 N N . PRO A 1 93 ? 7.274 -5.615 13.742 1.00 96.81 93 PRO A N 1
ATOM 724 C CA . PRO A 1 93 ? 5.957 -4.981 13.732 1.00 96.81 93 PRO A CA 1
ATOM 725 C C . PRO A 1 93 ? 5.955 -3.575 14.346 1.00 96.81 93 PRO A C 1
ATOM 727 O O . PRO A 1 93 ? 5.079 -2.777 14.028 1.00 96.81 93 PRO A O 1
ATOM 730 N N . TRP A 1 94 ? 6.947 -3.230 15.174 1.00 96.81 94 TRP A N 1
ATOM 731 C CA . TRP A 1 94 ? 7.046 -1.913 15.819 1.00 96.81 94 TRP A CA 1
ATOM 732 C C . TRP A 1 94 ? 7.361 -0.776 14.843 1.00 96.81 94 TRP A C 1
ATOM 734 O O . TRP A 1 94 ? 7.211 0.391 15.188 1.00 96.81 94 TRP A O 1
ATOM 744 N N . LYS A 1 95 ? 7.817 -1.113 13.633 1.00 97.31 95 LYS A N 1
ATOM 745 C CA . LYS A 1 95 ? 8.145 -0.153 12.573 1.00 97.31 95 LYS A CA 1
ATOM 746 C C . LYS A 1 95 ? 7.047 -0.023 11.511 1.00 97.31 95 LYS A C 1
ATOM 748 O O . LYS A 1 95 ? 7.189 0.801 10.610 1.00 97.31 95 LYS A O 1
ATOM 753 N N . ILE A 1 96 ? 5.956 -0.789 11.623 1.00 97.75 96 ILE A N 1
ATOM 754 C CA . ILE A 1 96 ? 4.777 -0.589 10.775 1.00 97.75 96 ILE A CA 1
ATOM 755 C C . ILE A 1 96 ? 4.189 0.781 11.104 1.00 97.75 96 ILE A C 1
ATOM 757 O O . ILE A 1 96 ? 3.994 1.123 12.270 1.00 97.75 96 ILE A O 1
ATOM 761 N N . SER A 1 97 ? 3.879 1.565 10.076 1.00 97.56 97 SER A N 1
ATOM 762 C CA . SER A 1 97 ? 3.284 2.888 10.254 1.00 97.56 97 SER A CA 1
ATOM 763 C C . SER A 1 97 ? 2.190 3.160 9.232 1.00 97.56 97 SER A C 1
ATOM 765 O O . SER A 1 97 ? 2.164 2.585 8.145 1.00 97.56 97 SER A O 1
ATOM 767 N N . LEU A 1 98 ? 1.265 4.044 9.596 1.00 97.69 98 LEU A N 1
ATOM 768 C CA . LEU A 1 98 ? 0.233 4.543 8.698 1.00 97.69 98 LEU A CA 1
ATOM 769 C C . LEU A 1 98 ? 0.711 5.871 8.108 1.00 97.69 98 LEU A C 1
ATOM 771 O O . LEU A 1 98 ? 1.051 6.795 8.846 1.00 97.69 98 LEU A O 1
ATOM 775 N N . VAL A 1 99 ? 0.731 5.968 6.784 1.00 98.25 99 VAL A N 1
ATOM 776 C CA . VAL A 1 99 ? 1.233 7.135 6.055 1.00 98.25 99 VAL A CA 1
ATOM 777 C C . VAL A 1 99 ? 0.128 7.796 5.242 1.00 98.25 99 VAL A C 1
ATOM 779 O O . VAL A 1 99 ? -0.799 7.137 4.763 1.00 98.25 99 VAL A O 1
ATOM 782 N N . LYS A 1 100 ? 0.242 9.115 5.069 1.00 98.12 100 LYS A N 1
ATOM 783 C CA . LYS A 1 100 ? -0.612 9.909 4.183 1.00 98.12 100 LYS A CA 1
ATOM 784 C C . LYS A 1 100 ? 0.048 10.061 2.819 1.00 98.12 100 LYS A C 1
ATOM 786 O O . LYS A 1 100 ? 1.224 10.408 2.735 1.00 98.12 100 LYS A O 1
ATOM 791 N N . ARG A 1 101 ? -0.715 9.862 1.747 1.00 97.44 101 ARG A N 1
ATOM 792 C CA . ARG A 1 101 ? -0.267 10.136 0.379 1.00 97.44 101 ARG A CA 1
ATOM 793 C C . ARG A 1 101 ? -0.580 11.584 0.011 1.00 97.44 101 ARG A C 1
ATOM 795 O O . ARG A 1 101 ? -1.745 11.952 -0.089 1.00 97.44 101 ARG A O 1
ATOM 802 N N . ILE A 1 102 ? 0.459 12.369 -0.257 1.00 95.38 102 ILE A N 1
ATOM 803 C CA . ILE A 1 102 ? 0.352 13.759 -0.717 1.00 95.38 102 ILE A CA 1
ATOM 804 C C . ILE A 1 102 ? 1.041 13.861 -2.076 1.00 95.38 102 ILE A C 1
ATOM 806 O O . ILE A 1 102 ? 2.154 13.365 -2.244 1.00 95.38 102 ILE A O 1
ATOM 810 N N . VAL A 1 103 ? 0.384 14.493 -3.046 1.00 93.00 103 VAL A N 1
ATOM 811 C CA . VAL A 1 103 ? 0.968 14.787 -4.359 1.00 93.00 103 VAL A CA 1
ATOM 812 C C . VAL A 1 103 ? 1.115 16.295 -4.462 1.00 93.00 103 VAL A C 1
ATOM 814 O O . VAL A 1 103 ? 0.123 17.016 -4.421 1.00 93.00 103 VAL A O 1
ATOM 817 N N . HIS A 1 104 ? 2.352 16.765 -4.580 1.00 89.69 104 HIS A N 1
ATOM 818 C CA . HIS A 1 104 ? 2.612 18.159 -4.907 1.00 89.69 104 HIS A CA 1
ATOM 819 C C . HIS A 1 104 ? 2.644 18.276 -6.424 1.00 89.69 104 HIS A C 1
ATOM 821 O O . HIS A 1 104 ? 3.533 17.729 -7.073 1.00 89.69 104 HIS A O 1
ATOM 827 N N . THR A 1 105 ? 1.675 18.977 -6.997 1.00 80.06 105 THR A N 1
ATOM 828 C CA . THR A 1 105 ? 1.806 19.485 -8.361 1.00 80.06 105 THR A CA 1
ATOM 829 C C . THR A 1 105 ? 2.699 20.721 -8.314 1.00 80.06 105 THR A C 1
ATOM 831 O O . THR A 1 105 ? 2.307 21.704 -7.674 1.00 80.06 105 THR A O 1
ATOM 834 N N . PRO A 1 106 ? 3.889 20.713 -8.944 1.00 65.50 106 PRO A N 1
ATOM 835 C CA . PRO A 1 106 ? 4.637 21.947 -9.119 1.00 65.50 106 PRO A CA 1
ATOM 836 C C . PRO A 1 106 ? 3.763 22.918 -9.919 1.00 65.50 106 PRO A C 1
ATOM 838 O O . PRO A 1 106 ? 3.236 22.561 -10.974 1.00 65.50 106 PRO A O 1
ATOM 841 N N . ARG A 1 107 ? 3.559 24.133 -9.394 1.00 56.78 107 ARG A N 1
ATOM 842 C CA . ARG A 1 107 ? 2.947 25.207 -10.182 1.00 56.78 107 ARG A CA 1
ATOM 843 C C . ARG A 1 107 ? 3.883 25.475 -11.355 1.00 56.78 107 ARG A C 1
ATOM 845 O O . ARG A 1 107 ? 5.075 25.683 -11.139 1.00 56.78 107 ARG A O 1
ATOM 852 N N . VAL A 1 108 ? 3.353 25.480 -12.574 1.00 57.97 108 VAL A N 1
ATOM 853 C CA . VAL A 1 108 ? 4.049 26.109 -13.698 1.00 57.97 108 VAL A CA 1
ATOM 854 C C . VAL A 1 108 ? 4.202 27.578 -13.311 1.00 57.97 108 VAL A C 1
ATOM 856 O O . VAL A 1 108 ? 3.204 28.271 -13.134 1.00 57.97 108 VAL A O 1
ATOM 859 N N . SER A 1 109 ? 5.429 28.042 -13.080 1.00 49.00 109 SER A N 1
ATOM 860 C CA . SER A 1 109 ? 5.684 29.474 -12.977 1.00 49.00 109 SER A CA 1
ATOM 861 C C . SER A 1 109 ? 5.435 30.082 -14.356 1.00 49.00 109 SER A C 1
ATOM 863 O O . SER A 1 109 ? 6.069 29.678 -15.328 1.00 49.00 109 SER A O 1
ATOM 865 N N . GLU A 1 110 ? 4.532 31.057 -14.449 1.00 47.91 110 GLU A N 1
ATOM 866 C CA . GLU A 1 110 ? 4.200 31.819 -15.670 1.00 47.91 110 GLU A CA 1
ATOM 867 C C . GLU A 1 110 ? 5.384 32.616 -16.266 1.00 47.91 110 GLU A C 1
ATOM 869 O O . GLU A 1 110 ? 5.210 33.398 -17.196 1.00 47.91 110 GLU A O 1
ATOM 874 N N . SER A 1 111 ? 6.615 32.420 -15.789 1.00 45.22 111 SER A N 1
ATOM 875 C CA . SER A 1 111 ? 7.787 33.206 -16.186 1.00 45.22 111 SER A CA 1
ATOM 876 C C . SER A 1 111 ? 8.265 32.977 -17.626 1.00 45.22 111 SER A C 1
ATOM 878 O O . SER A 1 111 ? 9.141 33.707 -18.071 1.00 45.22 111 SER A O 1
ATOM 880 N N . ASN A 1 112 ? 7.709 32.008 -18.364 1.00 42.62 112 ASN A N 1
ATOM 881 C CA . ASN A 1 112 ? 8.138 31.699 -19.737 1.00 42.62 112 ASN A CA 1
ATOM 882 C C . ASN A 1 112 ? 7.105 32.066 -20.822 1.00 42.62 112 ASN A C 1
ATOM 884 O O . ASN A 1 112 ? 7.297 31.700 -21.977 1.00 42.62 112 ASN A O 1
ATOM 888 N N . LEU A 1 113 ? 6.023 32.780 -20.486 1.00 46.62 113 LEU A N 1
ATOM 889 C CA . LEU A 1 113 ? 4.994 33.182 -21.462 1.00 46.62 113 LEU A CA 1
ATOM 890 C C . LEU A 1 113 ? 5.174 34.595 -22.052 1.00 46.62 113 LEU A C 1
ATOM 892 O O . LEU A 1 113 ? 4.373 34.987 -22.890 1.00 46.62 113 LEU A O 1
ATOM 896 N N . MET A 1 114 ? 6.214 35.354 -21.680 1.00 41.19 114 MET A N 1
ATOM 897 C CA . MET A 1 114 ? 6.368 36.765 -22.098 1.00 41.19 114 MET A CA 1
ATOM 898 C C . MET A 1 114 ? 7.682 37.071 -22.838 1.00 41.19 114 MET A C 1
ATOM 900 O O . MET A 1 114 ? 8.223 38.166 -22.724 1.00 41.19 114 MET A O 1
ATOM 904 N N . THR A 1 115 ? 8.201 36.133 -23.632 1.00 39.84 115 THR A N 1
ATOM 905 C CA . THR A 1 115 ? 9.275 36.430 -24.598 1.00 39.84 115 THR A CA 1
ATOM 906 C C . THR A 1 115 ? 8.936 35.829 -25.958 1.00 39.84 115 THR A C 1
ATOM 908 O O . THR A 1 115 ? 9.470 34.779 -26.294 1.00 39.84 115 THR A O 1
ATOM 911 N N . ASN A 1 116 ? 7.984 36.427 -26.689 1.00 42.22 116 ASN A N 1
ATOM 912 C CA . ASN A 1 116 ? 7.891 36.380 -28.163 1.00 42.22 116 ASN A CA 1
ATOM 913 C C . ASN A 1 116 ? 6.663 37.149 -28.690 1.00 42.22 116 ASN A C 1
ATOM 915 O O . ASN A 1 116 ? 5.696 36.545 -29.131 1.00 42.22 116 ASN A O 1
ATOM 919 N N . THR A 1 117 ? 6.730 38.480 -28.651 1.00 40.31 117 THR A N 1
ATOM 920 C CA . THR A 1 117 ? 5.942 39.463 -29.435 1.00 40.31 117 THR A CA 1
ATOM 921 C C . THR A 1 117 ? 6.499 40.819 -28.988 1.00 40.31 117 THR A C 1
ATOM 923 O O . THR A 1 117 ? 6.410 41.112 -27.803 1.00 40.31 117 THR A O 1
ATOM 926 N N . THR A 1 118 ? 7.188 41.653 -29.762 1.00 34.66 118 THR A N 1
ATOM 927 C CA . THR A 1 118 ? 7.131 41.985 -31.191 1.00 34.66 118 THR A CA 1
ATOM 928 C C . THR A 1 118 ? 8.500 42.531 -31.635 1.00 34.66 118 THR A C 1
ATOM 930 O O . THR A 1 118 ? 9.060 43.398 -30.966 1.00 34.66 118 THR A O 1
ATOM 933 N N . GLN A 1 119 ? 9.027 42.041 -32.761 1.00 35.25 119 GLN A N 1
ATOM 934 C CA . GLN A 1 119 ? 9.891 42.824 -33.648 1.00 35.25 119 GLN A CA 1
ATOM 935 C C . GLN A 1 119 ? 8.976 43.442 -34.708 1.00 35.25 119 GLN A C 1
ATOM 937 O O . GLN A 1 119 ? 8.404 42.695 -35.497 1.00 35.25 119 GLN A O 1
ATOM 942 N N . GLU A 1 120 ? 8.814 44.761 -34.656 1.00 35.75 120 GLU A N 1
ATOM 943 C CA . GLU A 1 120 ? 8.763 45.716 -35.777 1.00 35.75 120 GLU A CA 1
ATOM 944 C C . GLU A 1 120 ? 8.832 47.136 -35.201 1.00 35.75 120 GLU A C 1
ATOM 946 O O . GLU A 1 120 ? 8.115 47.406 -34.208 1.00 35.75 120 GLU A O 1
#

Sequence (120 aa):
AYFNAPNGIEPLALDMSSMGKGQVWINGQSIGRYWMVYAKGNCNGCNYAGTYRQAKCQIGCGQPTQRWYHVPRSWLKPTNNLLVVFEELGGNPWKISLVKRIVHTPRVSESNLMTNTTQE

Foldseek 3Di:
DWWFDDDDDFWKWKQQLQAAWFWKDKQNHTLGIDHQDADDADQDDADPDDDDDPRRHDDRHRGGPDRIGTDDPVSHDRTTMDMDTDGDPDGDPVPIDMDGDDDDDPPPDPPPVPPDDDDD

Secondary structure (DSSP, 8-state):
-EEPPPSSSS-EEEE-TT--EEEEEETTEEEEEEE-PBP-S------SSS---TTTT---TTSBS--EEEE-GGG--SS-EEEEEEESS---GGG-EEEE---------GGGSSS-----

Radius of gyration: 20.94 Å; chains: 1; bounding box: 31×61×54 Å